Protein AF-A0A7X7JW21-F1 (afdb_monomer_lite)

Radius of gyration: 12.01 Å; chains: 1; bounding box: 26×22×38 Å

Secondary structure (DSSP, 8-state):
---HHHHHHHHHHHHHSS----EE-SSGGG-SEE--HHHHHHHHHTS-HHHHHHHHHHH---TTT--

Structure (mmCIF, N/CA/C/O backbone):
data_AF-A0A7X7JW21-F1
#
_entry.id   AF-A0A7X7JW21-F1
#
loop_
_atom_site.group_PDB
_atom_site.id
_atom_site.type_symbol
_atom_site.label_atom_id
_atom_site.label_alt_id
_atom_site.label_comp_id
_atom_site.label_asym_id
_atom_site.label_entity_id
_atom_site.label_seq_id
_atom_site.pdbx_PDB_ins_code
_atom_site.Cartn_x
_atom_site.Cartn_y
_atom_site.Cartn_z
_atom_site.occupancy
_atom_site.B_iso_or_equiv
_atom_site.auth_seq_id
_atom_site.auth_comp_id
_atom_site.auth_asym_id
_atom_site.auth_atom_id
_atom_site.pdbx_PDB_model_num
ATOM 1 N N . MET A 1 1 ? -0.112 6.453 -23.812 1.00 62.00 1 MET A N 1
ATOM 2 C CA . MET A 1 1 ? 0.408 5.176 -23.281 1.00 62.00 1 MET A CA 1
ATOM 3 C C . MET A 1 1 ? 0.750 5.426 -21.819 1.00 62.00 1 MET A C 1
ATOM 5 O O . MET A 1 1 ? 1.656 6.207 -21.564 1.00 62.00 1 MET A O 1
ATOM 9 N N . GLN A 1 2 ? -0.069 4.946 -20.878 1.00 70.12 2 GLN A N 1
ATOM 10 C CA . GLN A 1 2 ? 0.183 5.172 -19.446 1.00 70.12 2 GLN A CA 1
ATOM 11 C C . GLN A 1 2 ? 1.318 4.249 -18.991 1.00 70.12 2 GLN A C 1
ATOM 13 O O . GLN A 1 2 ? 1.373 3.099 -19.419 1.00 70.12 2 GLN A O 1
ATOM 18 N N . SER A 1 3 ? 2.246 4.759 -18.182 1.00 86.19 3 SER A N 1
ATOM 19 C CA . SER A 1 3 ? 3.329 3.947 -17.625 1.00 86.19 3 SER A CA 1
ATOM 20 C C . SER A 1 3 ? 2.792 3.018 -16.531 1.00 86.19 3 SER A C 1
ATOM 22 O O . SER A 1 3 ? 1.815 3.350 -15.860 1.00 86.19 3 SER A O 1
ATOM 24 N N . LEU A 1 4 ? 3.448 1.873 -16.318 1.00 85.56 4 LEU A N 1
ATOM 25 C CA . LEU A 1 4 ? 3.110 0.936 -15.239 1.00 85.56 4 LEU A CA 1
ATOM 26 C C . LEU A 1 4 ? 2.950 1.628 -13.864 1.00 85.56 4 LEU A C 1
ATOM 28 O O . LEU A 1 4 ? 1.917 1.428 -13.229 1.00 85.56 4 LEU A O 1
ATOM 32 N N . PRO A 1 5 ? 3.878 2.499 -13.411 1.00 86.38 5 PRO A N 1
ATOM 33 C CA . PRO A 1 5 ? 3.690 3.223 -12.154 1.00 86.38 5 PRO A CA 1
ATOM 34 C C . PRO A 1 5 ? 2.471 4.153 -12.138 1.00 86.38 5 PRO A C 1
ATOM 36 O O . PRO A 1 5 ? 1.848 4.286 -11.091 1.00 86.38 5 PRO A O 1
ATOM 39 N N . ALA A 1 6 ? 2.094 4.764 -13.266 1.00 88.12 6 ALA A N 1
ATOM 40 C CA . ALA A 1 6 ? 0.886 5.591 -13.333 1.00 88.12 6 ALA A CA 1
ATOM 41 C C . ALA A 1 6 ? -0.394 4.747 -13.207 1.00 88.12 6 ALA A C 1
ATOM 43 O O . ALA A 1 6 ? -1.339 5.160 -12.538 1.00 88.12 6 ALA A O 1
ATOM 44 N N . LEU A 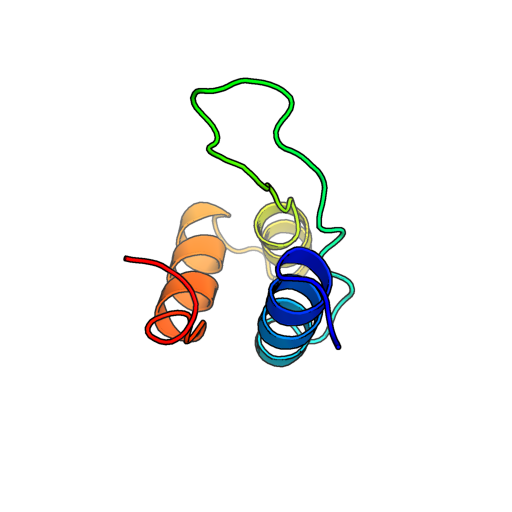1 7 ? -0.408 3.550 -13.805 1.00 89.56 7 LEU A N 1
ATOM 45 C CA . LEU A 1 7 ? -1.518 2.605 -13.666 1.00 89.56 7 LEU A CA 1
ATOM 46 C C . LEU A 1 7 ? -1.641 2.103 -12.223 1.00 89.56 7 LEU A C 1
ATOM 48 O O . LEU A 1 7 ? -2.730 2.149 -11.656 1.00 89.56 7 LEU A O 1
ATOM 52 N N . LEU A 1 8 ? -0.528 1.690 -11.608 1.00 89.19 8 LEU A N 1
ATOM 53 C CA . LEU A 1 8 ? -0.515 1.246 -10.213 1.00 89.19 8 LEU A CA 1
ATOM 54 C C . LEU A 1 8 ? -0.932 2.366 -9.246 1.00 89.19 8 LEU A C 1
ATOM 56 O O . LEU A 1 8 ? -1.708 2.103 -8.330 1.00 89.19 8 LEU A O 1
ATOM 60 N N . ASP A 1 9 ? -0.484 3.610 -9.462 1.00 90.69 9 ASP A N 1
ATOM 61 C CA . ASP A 1 9 ? -0.917 4.765 -8.658 1.00 90.69 9 ASP A CA 1
ATOM 62 C C . ASP A 1 9 ? -2.430 4.979 -8.755 1.00 90.69 9 ASP A C 1
ATOM 64 O O . ASP A 1 9 ? -3.107 5.070 -7.733 1.00 90.69 9 ASP A O 1
ATOM 68 N N . ALA A 1 10 ? -2.979 4.982 -9.973 1.00 90.88 10 ALA A N 1
ATOM 69 C CA . ALA A 1 10 ? -4.406 5.181 -10.195 1.00 90.88 10 ALA A CA 1
ATOM 70 C C . ALA A 1 10 ? -5.258 4.085 -9.533 1.00 90.88 10 ALA A C 1
ATOM 72 O O . ALA A 1 10 ? -6.265 4.392 -8.893 1.00 90.88 10 ALA A O 1
ATOM 73 N N . ARG A 1 11 ? -4.844 2.817 -9.642 1.00 91.19 11 ARG A N 1
ATOM 74 C CA . ARG A 1 11 ? -5.534 1.678 -9.015 1.00 91.19 11 ARG A CA 1
ATOM 75 C C . ARG A 1 11 ? -5.478 1.762 -7.494 1.00 91.19 11 ARG A C 1
ATOM 77 O O . ARG A 1 11 ? -6.507 1.668 -6.831 1.00 91.19 11 ARG A O 1
ATOM 84 N N . LEU A 1 12 ? -4.296 2.016 -6.941 1.00 91.50 12 LEU A N 1
ATOM 85 C CA . LEU A 1 12 ? -4.111 2.112 -5.499 1.00 91.50 12 LEU A CA 1
ATOM 86 C C . LEU A 1 12 ? -4.855 3.321 -4.912 1.00 91.50 12 LEU A C 1
ATOM 88 O O . LEU A 1 12 ? -5.460 3.217 -3.846 1.00 91.50 12 LEU A O 1
ATOM 92 N N . ARG A 1 13 ? -4.890 4.449 -5.628 1.00 93.00 13 ARG A N 1
ATOM 93 C CA . ARG A 1 13 ? -5.707 5.620 -5.284 1.00 93.00 13 ARG A CA 1
ATOM 94 C C . ARG A 1 13 ? -7.202 5.300 -5.311 1.00 93.00 13 ARG A C 1
ATOM 96 O O . ARG A 1 13 ? -7.921 5.760 -4.430 1.00 93.00 13 ARG A O 1
ATOM 103 N N . ALA A 1 14 ? -7.671 4.508 -6.277 1.00 91.94 14 ALA A N 1
ATOM 104 C CA . ALA A 1 14 ? -9.075 4.098 -6.357 1.00 91.94 14 ALA A CA 1
ATOM 105 C C . ALA A 1 14 ? -9.503 3.236 -5.156 1.00 91.94 14 ALA A C 1
ATOM 107 O O . ALA A 1 14 ? -10.617 3.392 -4.667 1.00 91.94 14 ALA A O 1
ATOM 108 N N . VAL A 1 15 ? -8.606 2.381 -4.650 1.00 92.12 15 VAL A N 1
ATOM 109 C CA . VAL A 1 15 ? -8.841 1.543 -3.459 1.00 92.12 15 VAL A CA 1
ATOM 110 C C . VAL A 1 15 ? -8.752 2.354 -2.164 1.00 92.12 15 VAL A C 1
ATOM 112 O O . VAL A 1 15 ? -9.573 2.203 -1.264 1.00 92.12 15 VAL A O 1
ATOM 115 N N . THR A 1 16 ? -7.747 3.221 -2.048 1.00 91.12 16 THR A N 1
ATOM 116 C CA . THR A 1 16 ? -7.426 3.911 -0.787 1.00 91.12 16 THR A CA 1
ATOM 117 C C . THR A 1 16 ? -8.151 5.245 -0.604 1.00 91.12 16 THR A C 1
ATOM 119 O O . THR A 1 16 ? -8.193 5.765 0.511 1.00 91.12 16 THR A O 1
ATOM 122 N N . GLY A 1 17 ? -8.686 5.831 -1.680 1.00 91.06 17 GLY A N 1
ATOM 123 C CA . GLY A 1 17 ? -9.349 7.140 -1.678 1.00 91.06 17 GLY A CA 1
ATOM 124 C C . GLY A 1 17 ? -8.420 8.328 -1.395 1.00 91.06 17 GLY A C 1
ATOM 125 O O . GLY A 1 17 ? -8.881 9.464 -1.291 1.00 91.06 17 GLY A O 1
ATOM 126 N N . VAL A 1 18 ? -7.113 8.093 -1.262 1.00 90.94 18 VAL A N 1
ATOM 127 C CA . VAL A 1 18 ? -6.100 9.108 -0.954 1.00 90.94 18 VAL A CA 1
ATOM 128 C C . VAL A 1 18 ? -4.906 8.959 -1.885 1.00 90.94 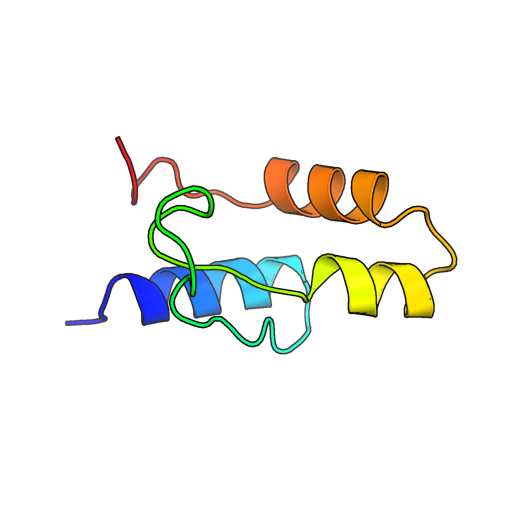18 VAL A C 1
ATOM 130 O O . VAL A 1 18 ? -4.758 7.950 -2.563 1.00 90.94 18 VAL A O 1
ATOM 133 N N . ASP A 1 19 ? -4.036 9.969 -1.911 1.00 89.94 19 ASP A N 1
ATOM 134 C CA . ASP A 1 19 ? -2.775 9.871 -2.640 1.00 89.94 19 ASP A CA 1
ATOM 135 C C . ASP A 1 19 ? -1.898 8.754 -2.053 1.00 89.94 19 ASP A C 1
ATOM 137 O O . ASP A 1 19 ? -1.521 8.860 -0.870 1.00 89.94 19 ASP A O 1
ATOM 141 N N . PRO A 1 20 ? -1.585 7.699 -2.832 1.00 89.56 20 PRO A N 1
ATOM 142 C CA . PRO A 1 20 ? -0.787 6.598 -2.339 1.00 89.56 20 PRO A CA 1
ATOM 143 C C . PRO A 1 20 ? 0.714 6.908 -2.300 1.00 89.56 20 PRO A C 1
ATOM 145 O O . PRO A 1 20 ? 1.467 6.113 -1.740 1.00 89.56 20 PRO A O 1
ATOM 148 N N . GLU A 1 21 ? 1.165 8.039 -2.851 1.00 89.56 21 GLU A N 1
ATOM 149 C CA . GLU A 1 21 ? 2.570 8.451 -2.892 1.00 89.56 21 GLU A CA 1
ATOM 150 C C . GLU A 1 21 ? 3.480 7.317 -3.393 1.00 89.56 21 GLU A C 1
ATOM 152 O O . GLU A 1 21 ? 4.451 6.923 -2.731 1.00 89.56 21 GLU A O 1
ATOM 157 N N . MET A 1 22 ? 3.124 6.749 -4.551 1.00 89.19 22 MET A N 1
ATOM 158 C CA . MET A 1 22 ? 3.898 5.689 -5.191 1.00 89.19 22 MET A CA 1
ATOM 159 C C . MET A 1 22 ? 5.306 6.182 -5.517 1.00 89.19 22 MET A C 1
ATOM 161 O O . MET A 1 22 ? 5.503 7.218 -6.154 1.00 89.19 22 MET A O 1
ATOM 165 N N . ARG A 1 23 ? 6.314 5.429 -5.075 1.00 89.94 23 ARG A N 1
ATOM 166 C CA . ARG A 1 23 ? 7.729 5.763 -5.278 1.00 89.94 23 ARG A CA 1
ATOM 167 C C . ARG A 1 23 ? 8.519 4.535 -5.714 1.00 89.94 23 ARG A C 1
ATOM 169 O O . ARG A 1 23 ? 8.148 3.418 -5.352 1.00 89.94 23 ARG A O 1
ATOM 176 N N . PRO A 1 24 ? 9.640 4.716 -6.432 1.00 89.31 24 PRO A N 1
ATOM 177 C CA . PRO A 1 24 ? 10.587 3.635 -6.657 1.00 89.31 24 PRO A CA 1
ATOM 178 C C . PRO A 1 24 ? 11.048 3.028 -5.329 1.00 89.31 24 PRO A C 1
ATOM 180 O O . PRO A 1 24 ? 11.249 3.727 -4.324 1.00 89.31 24 PRO A O 1
ATOM 183 N N . ALA A 1 25 ? 11.218 1.713 -5.317 1.00 89.25 25 ALA A N 1
ATOM 184 C CA . ALA A 1 25 ? 11.830 1.036 -4.191 1.00 89.25 25 ALA A CA 1
ATOM 185 C C . ALA A 1 25 ? 13.287 1.498 -4.027 1.00 89.25 25 ALA A C 1
ATOM 187 O O . ALA A 1 25 ? 14.043 1.604 -4.990 1.00 89.25 25 ALA A O 1
ATOM 188 N N . THR A 1 26 ? 13.700 1.774 -2.790 1.00 86.12 26 THR A N 1
ATOM 189 C CA . THR A 1 26 ? 15.084 2.184 -2.485 1.00 86.12 26 THR A CA 1
ATOM 190 C C . THR A 1 26 ? 16.034 0.999 -2.342 1.00 86.12 26 THR A C 1
ATOM 192 O O . THR A 1 26 ? 17.249 1.180 -2.355 1.00 86.12 26 THR A O 1
ATOM 195 N N . LYS A 1 27 ? 15.493 -0.213 -2.173 1.00 86.88 27 LYS A N 1
ATOM 196 C CA . LYS A 1 27 ? 16.250 -1.459 -2.043 1.00 86.88 27 LYS A CA 1
ATOM 197 C C . LYS A 1 27 ? 15.621 -2.541 -2.925 1.00 86.88 27 LYS A C 1
ATOM 199 O O . LYS A 1 27 ? 14.394 -2.627 -2.936 1.00 86.88 27 LYS A O 1
ATOM 204 N N . PRO A 1 28 ? 16.420 -3.427 -3.549 1.00 85.50 28 PRO A N 1
ATOM 205 C CA . PRO A 1 28 ? 15.909 -4.503 -4.409 1.00 85.50 28 PRO A CA 1
ATOM 206 C C . PRO A 1 28 ? 14.902 -5.432 -3.715 1.00 85.50 28 PRO A C 1
ATOM 208 O O . PRO A 1 28 ? 13.947 -5.897 -4.322 1.00 85.50 28 PRO A O 1
ATOM 211 N N . GLN A 1 29 ? 15.078 -5.660 -2.411 1.00 90.12 29 GLN A N 1
ATOM 212 C CA . GLN A 1 29 ? 14.195 -6.498 -1.589 1.00 90.12 29 GLN A CA 1
ATOM 213 C C . GLN A 1 29 ? 12.754 -5.974 -1.445 1.00 90.12 29 GLN A C 1
ATOM 215 O O . GLN A 1 29 ? 11.893 -6.711 -0.981 1.00 90.12 29 GLN A O 1
ATOM 220 N N . PHE A 1 30 ? 12.491 -4.710 -1.794 1.00 84.12 30 PHE A N 1
ATOM 221 C CA . PHE A 1 30 ? 11.149 -4.115 -1.764 1.00 84.12 30 PHE A CA 1
ATOM 222 C C . PHE A 1 30 ? 10.478 -4.101 -3.147 1.00 84.12 30 PHE A C 1
ATOM 224 O O . PHE A 1 30 ? 9.448 -3.456 -3.319 1.00 84.12 30 PHE A O 1
ATOM 231 N N . GLY A 1 31 ? 11.049 -4.807 -4.128 1.00 87.06 31 GLY A N 1
ATOM 232 C CA . GLY A 1 31 ? 10.531 -4.874 -5.491 1.00 87.06 31 GLY A CA 1
ATOM 233 C C . GLY A 1 31 ? 10.856 -3.622 -6.303 1.00 87.06 31 GLY A C 1
ATOM 234 O O . GLY A 1 31 ? 11.886 -2.985 -6.098 1.00 87.06 31 GLY A O 1
ATOM 235 N N . HIS A 1 32 ? 9.983 -3.283 -7.251 1.00 87.62 32 HIS A N 1
ATOM 236 C CA . HIS A 1 32 ? 10.169 -2.138 -8.148 1.00 87.62 32 HIS A CA 1
ATOM 237 C C . HIS A 1 32 ? 9.616 -0.833 -7.559 1.00 87.62 32 HIS A C 1
ATOM 239 O O . HIS A 1 32 ? 10.217 0.234 -7.705 1.00 87.62 32 HIS A O 1
ATOM 245 N N . PHE A 1 33 ? 8.481 -0.920 -6.863 1.00 89.50 33 PHE A N 1
ATOM 246 C CA . PHE A 1 33 ? 7.736 0.224 -6.346 1.00 89.50 33 PHE A CA 1
ATOM 247 C C . PHE A 1 33 ? 7.276 -0.027 -4.913 1.00 89.50 33 PHE A C 1
ATOM 249 O O . PHE A 1 33 ? 7.046 -1.163 -4.512 1.00 89.50 33 PHE A O 1
ATOM 256 N N . GLN A 1 34 ? 7.118 1.054 -4.154 1.00 91.56 34 GLN A N 1
ATOM 257 C CA . GLN A 1 34 ? 6.623 1.038 -2.783 1.00 91.56 34 GLN A CA 1
ATOM 258 C C . GLN A 1 34 ? 5.639 2.188 -2.545 1.00 91.56 34 GLN A C 1
ATOM 260 O O . GLN A 1 34 ? 5.775 3.271 -3.121 1.00 91.56 34 GLN A O 1
ATOM 265 N N . SER A 1 35 ? 4.698 1.969 -1.628 1.00 92.06 35 SER A N 1
ATOM 266 C CA . SER A 1 35 ? 3.776 2.983 -1.115 1.00 92.06 35 SER A CA 1
ATOM 267 C C . SER A 1 35 ? 3.681 2.877 0.407 1.00 92.06 35 SER A C 1
ATOM 269 O O . SER A 1 35 ? 3.624 1.785 0.967 1.00 92.06 35 SER A O 1
ATOM 271 N N . ASN A 1 36 ? 3.628 4.030 1.078 1.00 91.88 36 ASN A N 1
ATOM 272 C CA . ASN A 1 36 ? 3.440 4.120 2.531 1.00 91.88 36 ASN A CA 1
ATOM 273 C C . ASN A 1 36 ? 1.982 4.422 2.921 1.00 91.88 36 ASN A C 1
ATOM 275 O O . ASN A 1 36 ? 1.706 4.745 4.080 1.00 91.88 36 ASN A O 1
ATOM 279 N N . VAL A 1 37 ? 1.041 4.327 1.977 1.00 93.62 37 VAL A N 1
ATOM 280 C CA . VAL A 1 37 ? -0.366 4.692 2.192 1.00 93.62 37 VAL A CA 1
ATOM 281 C C . VAL A 1 37 ? -1.019 3.879 3.308 1.00 93.62 37 VAL A C 1
ATOM 283 O O . VAL A 1 37 ? -1.756 4.439 4.116 1.00 93.62 37 VAL A O 1
ATOM 286 N N . ALA A 1 38 ? -0.659 2.598 3.442 1.00 93.00 38 ALA A N 1
ATOM 287 C CA . ALA A 1 38 ? -1.154 1.731 4.507 1.00 93.00 38 ALA A CA 1
ATOM 288 C C . ALA A 1 38 ? -0.787 2.255 5.906 1.00 93.00 38 ALA A C 1
ATOM 290 O O . ALA A 1 38 ? -1.633 2.274 6.794 1.00 93.00 38 ALA A O 1
ATOM 291 N N . LEU A 1 39 ? 0.440 2.759 6.104 1.00 92.12 39 LEU A N 1
ATOM 292 C CA . LEU A 1 39 ? 0.870 3.346 7.383 1.00 92.12 39 LEU A CA 1
ATOM 293 C C . LEU A 1 39 ? 0.074 4.612 7.721 1.00 92.12 39 LEU A C 1
ATOM 295 O O . LEU A 1 39 ? -0.311 4.823 8.872 1.00 92.12 39 LEU A O 1
ATOM 299 N N . ARG A 1 40 ? -0.174 5.460 6.717 1.00 91.69 40 ARG A N 1
ATOM 300 C CA . ARG A 1 40 ? -0.959 6.689 6.882 1.00 91.69 40 ARG A CA 1
ATOM 301 C C . ARG A 1 40 ? -2.410 6.374 7.232 1.00 91.69 40 ARG A C 1
ATOM 303 O O . ARG A 1 40 ? -2.925 6.905 8.212 1.00 91.69 40 ARG A O 1
ATOM 310 N N . LEU A 1 41 ? -3.038 5.485 6.466 1.00 91.81 41 LEU A N 1
ATOM 311 C CA . LEU A 1 41 ? -4.416 5.062 6.686 1.00 91.81 41 LEU A CA 1
ATOM 312 C C . LEU A 1 41 ? -4.587 4.367 8.035 1.00 91.81 41 LEU A C 1
ATOM 314 O O . LEU A 1 41 ? -5.533 4.672 8.746 1.00 91.81 41 LEU A O 1
ATOM 318 N N . ALA A 1 42 ? -3.644 3.519 8.437 1.00 93.50 42 ALA A N 1
ATOM 319 C CA . ALA A 1 42 ? -3.638 2.884 9.749 1.00 93.50 42 ALA A CA 1
ATOM 320 C C . ALA A 1 42 ? -3.632 3.897 10.894 1.00 93.50 42 ALA A C 1
ATOM 322 O O . ALA A 1 42 ? -4.416 3.775 11.833 1.00 93.50 42 ALA A O 1
ATOM 323 N N . LYS A 1 43 ? -2.814 4.952 10.781 1.00 90.81 43 LYS A N 1
ATOM 324 C CA . LYS A 1 43 ? -2.802 6.049 11.755 1.00 90.81 43 LYS A CA 1
ATOM 325 C C . LYS A 1 43 ? -4.143 6.789 11.804 1.00 90.81 43 LYS A C 1
ATOM 327 O O . LYS A 1 43 ? -4.592 7.135 12.890 1.00 90.81 43 LYS A O 1
ATOM 332 N N . THR A 1 44 ? -4.775 7.028 10.654 1.00 89.69 44 THR A N 1
ATOM 333 C CA . THR A 1 44 ? -6.081 7.706 10.568 1.00 89.69 44 THR A CA 1
ATOM 334 C C . THR A 1 44 ? -7.235 6.833 11.068 1.00 89.69 44 THR A C 1
ATOM 336 O O . THR A 1 44 ? -8.140 7.342 11.718 1.00 89.69 44 THR A O 1
ATOM 339 N N . GLN A 1 45 ? -7.208 5.532 10.783 1.00 89.00 45 GLN A N 1
ATOM 340 C CA . GLN A 1 45 ? -8.265 4.578 11.132 1.00 89.00 45 GLN A CA 1
ATOM 341 C C . GLN A 1 45 ? -8.088 3.957 12.527 1.00 89.00 45 GLN A C 1
ATOM 343 O O . GLN A 1 45 ? -8.985 3.2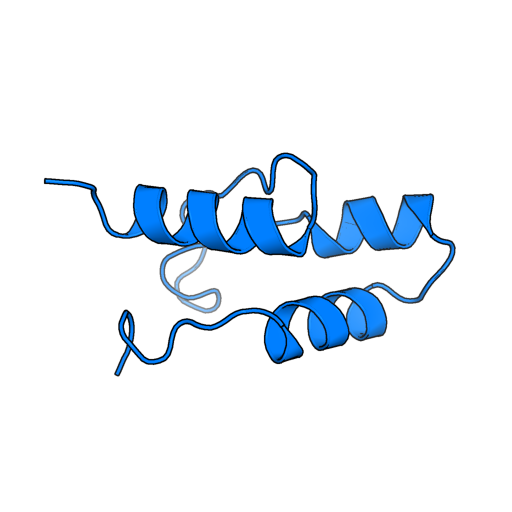70 13.003 1.00 89.00 45 GLN A O 1
ATOM 348 N N . GLY A 1 46 ? -6.935 4.154 13.177 1.00 92.81 46 GLY A N 1
ATOM 349 C CA . GLY A 1 46 ? -6.617 3.518 14.459 1.00 92.81 46 GLY A CA 1
ATOM 350 C C . GLY A 1 46 ? -6.432 1.997 14.371 1.00 92.81 46 GLY A C 1
ATOM 351 O O . GLY A 1 46 ? -6.537 1.315 15.386 1.00 92.81 46 GLY A O 1
ATOM 352 N N . LYS A 1 47 ? -6.168 1.463 13.171 1.00 92.62 47 LYS A N 1
ATOM 353 C CA . LYS A 1 47 ? -5.979 0.028 12.907 1.00 92.62 47 LYS A CA 1
ATOM 354 C C . LYS A 1 47 ? -4.492 -0.348 12.842 1.00 92.62 47 LYS A C 1
ATOM 356 O O . LYS A 1 47 ? -3.657 0.505 12.530 1.00 92.62 47 LYS A O 1
ATOM 361 N N . PRO A 1 48 ? -4.124 -1.621 13.065 1.00 94.44 48 PRO A N 1
ATOM 362 C CA . PRO A 1 48 ? -2.789 -2.123 12.760 1.00 94.44 48 PRO A CA 1
ATOM 363 C C . PRO A 1 48 ? -2.434 -1.912 11.274 1.00 94.44 48 PRO A C 1
ATOM 365 O O . PRO A 1 48 ? -3.215 -2.289 10.400 1.00 94.44 48 PRO A O 1
ATOM 368 N N . PRO A 1 49 ? -1.234 -1.401 10.932 1.00 92.50 49 PRO A N 1
ATOM 369 C CA . PRO A 1 49 ? -0.867 -1.171 9.532 1.00 92.50 49 PRO A CA 1
ATOM 370 C C . PRO A 1 49 ? -0.862 -2.409 8.646 1.00 92.50 49 PRO A C 1
ATOM 372 O O . PRO A 1 49 ? -1.060 -2.298 7.442 1.00 92.50 49 PRO A O 1
ATOM 375 N N . ARG A 1 50 ? -0.642 -3.586 9.237 1.00 93.12 50 ARG A N 1
ATOM 376 C CA . ARG A 1 50 ? -0.693 -4.859 8.516 1.00 93.12 50 ARG A CA 1
ATOM 377 C C . ARG A 1 50 ? -2.110 -5.227 8.088 1.00 93.12 50 ARG A C 1
ATOM 379 O O . ARG A 1 50 ? -2.262 -5.728 6.985 1.00 93.12 50 ARG A O 1
ATOM 386 N N . GLU A 1 51 ? -3.115 -4.955 8.920 1.00 93.94 51 GLU A N 1
ATOM 387 C CA . GLU A 1 51 ? -4.518 -5.189 8.552 1.00 93.94 51 GLU A CA 1
ATOM 388 C C . GLU A 1 51 ? -4.929 -4.258 7.419 1.00 93.94 51 GLU A C 1
ATOM 390 O O . GLU A 1 51 ? -5.433 -4.717 6.405 1.00 93.94 51 GLU A O 1
ATOM 395 N N . VAL A 1 52 ? -4.601 -2.969 7.528 1.00 93.81 52 VAL A N 1
ATOM 396 C CA . VAL A 1 52 ? -4.884 -2.004 6.456 1.00 93.81 52 VAL A CA 1
ATOM 397 C C . VAL A 1 52 ? -4.162 -2.378 5.160 1.00 93.81 52 VAL A C 1
ATOM 399 O O . VAL A 1 52 ? -4.736 -2.266 4.085 1.00 93.81 52 VAL A O 1
ATOM 402 N N . ALA A 1 53 ? -2.911 -2.839 5.238 1.00 93.25 53 ALA A N 1
ATOM 403 C CA . ALA A 1 53 ? -2.193 -3.319 4.061 1.00 93.25 53 ALA A CA 1
ATOM 404 C C . ALA A 1 53 ? -2.861 -4.556 3.439 1.00 93.25 53 ALA A C 1
ATOM 406 O O . ALA A 1 53 ? -2.955 -4.619 2.219 1.00 93.25 53 ALA A O 1
ATOM 407 N N . ALA A 1 54 ? -3.338 -5.504 4.251 1.00 93.62 54 ALA A N 1
ATOM 408 C CA . ALA A 1 54 ? -4.062 -6.677 3.767 1.00 93.62 54 ALA A CA 1
ATOM 409 C C . ALA A 1 54 ? -5.389 -6.286 3.096 1.00 93.62 54 ALA A C 1
ATOM 411 O O . ALA A 1 54 ? -5.628 -6.700 1.971 1.00 93.62 54 ALA A O 1
ATOM 412 N N . GLU A 1 55 ? -6.179 -5.401 3.717 1.00 93.19 55 GLU A N 1
ATOM 413 C CA . GLU A 1 55 ? -7.422 -4.866 3.135 1.00 93.19 55 GLU A CA 1
ATOM 414 C C . GLU A 1 55 ? -7.171 -4.198 1.772 1.00 93.19 55 GLU A C 1
ATOM 416 O O . GLU A 1 55 ? -7.947 -4.367 0.832 1.00 93.19 55 GLU A O 1
ATOM 421 N N . ILE A 1 56 ? -6.067 -3.455 1.647 1.00 92.12 56 ILE A N 1
ATOM 422 C CA . ILE A 1 56 ? -5.665 -2.837 0.381 1.00 92.12 56 ILE A CA 1
ATOM 423 C C . ILE A 1 56 ? -5.287 -3.898 -0.652 1.00 92.12 56 ILE A C 1
ATOM 425 O O . ILE A 1 56 ? -5.706 -3.769 -1.793 1.00 92.12 56 ILE A O 1
ATOM 429 N N . ILE A 1 57 ? -4.498 -4.910 -0.280 1.00 91.25 57 ILE A N 1
ATOM 430 C CA . ILE A 1 57 ? -4.075 -5.985 -1.192 1.00 91.25 57 ILE A CA 1
ATOM 431 C C . ILE A 1 57 ? -5.286 -6.778 -1.691 1.00 91.25 57 ILE A C 1
ATOM 433 O O . ILE A 1 57 ? -5.380 -7.025 -2.886 1.00 91.25 57 ILE A O 1
ATOM 437 N N . ASP A 1 58 ? -6.230 -7.109 -0.809 1.00 91.50 58 ASP A N 1
ATOM 438 C CA . ASP A 1 58 ? -7.439 -7.861 -1.162 1.00 91.50 58 ASP A CA 1
ATOM 439 C C . ASP A 1 58 ? -8.347 -7.089 -2.133 1.00 91.50 58 ASP A C 1
ATOM 441 O O . ASP A 1 58 ? -9.016 -7.684 -2.976 1.00 91.50 58 ASP A O 1
ATOM 445 N N . ALA A 1 59 ? -8.373 -5.757 -2.029 1.00 90.94 59 ALA A N 1
ATOM 446 C CA . ALA A 1 59 ? -9.146 -4.891 -2.918 1.00 90.94 59 ALA A CA 1
ATOM 447 C C . ALA A 1 59 ? -8.379 -4.456 -4.181 1.00 90.94 59 ALA A C 1
ATOM 449 O O . ALA A 1 59 ? -8.986 -3.955 -5.132 1.00 90.94 59 ALA A O 1
ATOM 450 N N . LEU A 1 60 ? -7.051 -4.590 -4.192 1.00 89.62 60 LEU A N 1
ATOM 451 C CA . LEU A 1 60 ? -6.196 -4.143 -5.281 1.00 89.62 60 LEU A CA 1
ATOM 452 C C . LEU A 1 60 ? -6.091 -5.228 -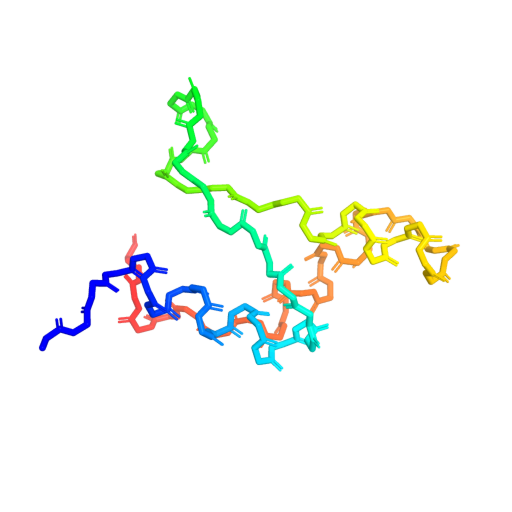6.355 1.00 89.62 60 LEU A C 1
ATOM 454 O O . LEU A 1 60 ? -5.355 -6.199 -6.217 1.00 89.62 60 LEU A O 1
ATOM 458 N N . ASP A 1 61 ? -6.770 -5.001 -7.475 1.00 85.38 61 ASP A N 1
ATOM 459 C CA . ASP A 1 61 ? -6.632 -5.837 -8.664 1.00 85.38 61 ASP A CA 1
ATOM 460 C C . ASP A 1 61 ? -5.436 -5.384 -9.517 1.00 85.38 61 ASP A C 1
ATOM 462 O O . ASP A 1 61 ? -5.421 -4.275 -10.063 1.00 85.38 61 ASP A O 1
ATOM 466 N N . VAL A 1 62 ? -4.414 -6.238 -9.572 1.00 83.88 62 VAL A N 1
ATOM 467 C CA . VAL A 1 62 ? -3.181 -6.071 -10.367 1.00 83.88 62 VAL A CA 1
ATOM 468 C C . VAL A 1 62 ? -2.860 -7.316 -11.194 1.00 83.88 62 VAL A C 1
ATOM 470 O O . VAL A 1 62 ? -1.753 -7.433 -11.721 1.00 83.88 62 VAL A O 1
ATOM 473 N N . ALA A 1 63 ? -3.806 -8.254 -11.311 1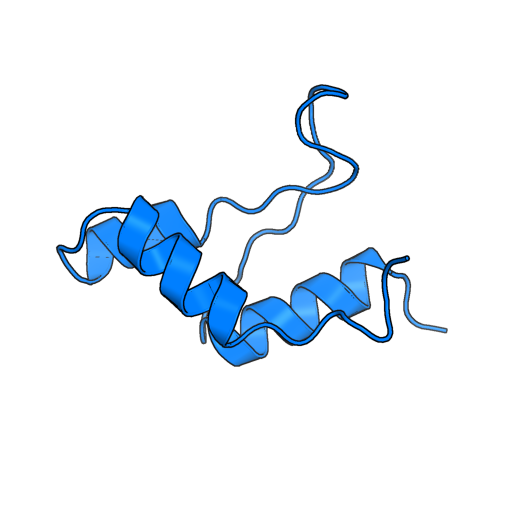.00 80.38 63 ALA A N 1
ATOM 474 C CA . ALA A 1 63 ? -3.600 -9.510 -12.032 1.00 80.38 63 ALA A CA 1
ATOM 475 C C . ALA A 1 63 ? -3.341 -9.292 -13.536 1.00 80.38 63 ALA A C 1
ATOM 477 O O . ALA A 1 63 ? -2.761 -10.147 -14.197 1.00 80.38 63 ALA A O 1
ATOM 478 N N . ASP A 1 64 ? -3.745 -8.140 -14.075 1.00 79.19 64 ASP A N 1
ATOM 479 C CA . ASP A 1 64 ? -3.498 -7.710 -15.452 1.00 79.19 64 ASP A CA 1
ATOM 480 C 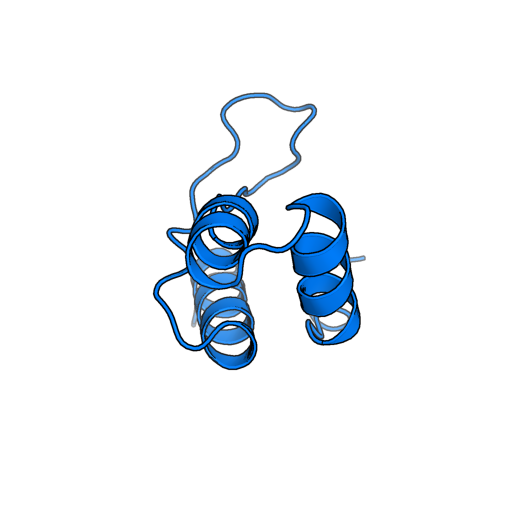C . ASP A 1 64 ? -2.154 -6.981 -15.648 1.00 79.19 64 ASP A C 1
ATOM 482 O O . ASP A 1 64 ? -1.775 -6.690 -16.784 1.00 79.19 64 ASP A O 1
ATOM 486 N N . LEU A 1 65 ? -1.436 -6.661 -14.563 1.00 69.69 65 LEU A N 1
ATOM 487 C CA . LEU A 1 65 ? -0.248 -5.799 -14.584 1.00 69.69 65 LEU A CA 1
ATOM 488 C C . LEU A 1 65 ? 1.065 -6.514 -14.231 1.00 69.69 65 LEU A C 1
ATOM 490 O O . LEU A 1 65 ? 2.128 -6.003 -14.593 1.00 69.69 65 LEU A O 1
ATOM 494 N N . CYS A 1 66 ? 1.014 -7.656 -13.541 1.00 64.19 66 CYS A N 1
ATOM 495 C CA . CYS A 1 66 ? 2.190 -8.376 -13.042 1.00 64.19 66 CYS A CA 1
ATOM 496 C C . CYS A 1 66 ? 2.023 -9.901 -13.220 1.00 64.19 66 CYS A C 1
ATOM 498 O O . CYS A 1 66 ? 0.989 -10.433 -12.823 1.00 64.19 66 CYS A O 1
ATOM 500 N N . GLU A 1 67 ? 3.045 -10.587 -13.754 1.00 53.78 67 GLU A N 1
ATOM 501 C CA . GLU A 1 67 ? 3.235 -12.055 -13.658 1.00 53.78 67 GLU A CA 1
ATOM 502 C C . GLU A 1 67 ? 4.145 -12.420 -12.476 1.00 53.78 67 GLU A C 1
ATOM 504 O O . GLU A 1 67 ? 5.102 -11.650 -12.205 1.00 53.78 67 GLU A O 1
#

Sequence (67 aa):
MQSLPALLDARLRAVTGVDPEMRPATKPQFGHFQSNVALRLAKTQGKPPREVAAEIIDALDVADLCE

pLDDT: mean 88.08, std 7.67, range [53.78, 94.44]

Foldseek 3Di:
DDDLQRVQQVQLCVQLVDRQPKDADPDPVVPGIDGPSLVVVCVVVVHDSVVSVVSSVVSRDCVVPDD